Protein AF-A0A2G5T1Z6-F1 (afdb_monomer)

Sequence (87 aa):
MSLFTILLDHPKGYFPGQNVTGRVILNPKKEIDANVLKIRIQGGAHTKWEERISNKVHEYKSDLSYASEEKVAWFPKNGIVSSKKDF

pLDDT: mean 85.47, std 14.82, range [39.16, 97.69]

Radius of gyration: 21.11 Å; Cα contacts (8 Å, |Δi|>4): 108; chains: 1; bounding box: 58×34×56 Å

Secondary structure (DSSP, 8-state):
--EEEEEES-TT---TT----EEEEEE-SS----S-EEEEEEEEEEEEEEEEETTEEEEEEEEEEEEEEEEEEE--GGG--------

Solvent-accessible surface area (backbone atoms only — not comparable to full-atom values): 6021 Å² total; per-residue (Å²): 130,68,46,78,50,78,47,55,76,60,81,90,64,82,59,92,92,58,88,87,54,64,50,75,47,80,42,69,84,58,94,76,95,65,78,66,41,73,47,74,52,73,40,66,50,80,47,75,52,75,46,74,60,86,97,42,79,44,82,48,73,53,78,47,80,81,42,80,49,77,45,80,76,45,60,55,86,91,65,80,71,79,78,75,83,80,129

Structure (mmCIF, N/CA/C/O backbone):
data_AF-A0A2G5T1Z6-F1
#
_entry.id   AF-A0A2G5T1Z6-F1
#
loop_
_atom_site.group_PDB
_atom_site.id
_atom_site.type_symbol
_atom_site.label_atom_id
_atom_site.label_alt_id
_atom_site.label_comp_id
_atom_site.label_asym_id
_atom_site.label_entity_id
_atom_site.label_seq_id
_atom_site.pdbx_PDB_ins_code
_atom_site.Cartn_x
_atom_site.Cartn_y
_atom_site.Cartn_z
_atom_site.occupancy
_atom_site.B_iso_or_equiv
_atom_site.auth_seq_id
_atom_site.auth_comp_id
_atom_site.auth_asym_id
_atom_site.auth_atom_id
_atom_site.pdbx_PDB_model_num
ATOM 1 N N . MET A 1 1 ? 2.670 -2.905 24.751 1.00 65.94 1 MET A N 1
ATOM 2 C CA . MET A 1 1 ? 3.352 -2.357 23.549 1.00 65.94 1 MET A CA 1
ATOM 3 C C . MET A 1 1 ? 2.341 -1.512 22.777 1.00 65.94 1 MET A C 1
ATOM 5 O O . MET A 1 1 ? 1.170 -1.836 22.876 1.00 65.94 1 MET A O 1
ATOM 9 N N . SER A 1 2 ? 2.735 -0.422 22.107 1.00 80.94 2 SER A N 1
ATOM 10 C CA . SER A 1 2 ? 1.835 0.322 21.206 1.00 80.94 2 SER A CA 1
ATOM 11 C C . SER A 1 2 ? 1.954 -0.279 19.812 1.00 80.94 2 SER A C 1
ATOM 13 O O . SER A 1 2 ? 3.074 -0.555 19.385 1.00 80.94 2 SER A O 1
ATOM 15 N N . LEU A 1 3 ? 0.834 -0.491 19.125 1.00 85.19 3 LEU A N 1
ATOM 16 C CA . LEU A 1 3 ? 0.808 -1.108 17.800 1.00 85.19 3 LEU A CA 1
ATOM 17 C C . LEU A 1 3 ? 0.028 -0.232 16.822 1.00 85.19 3 LEU A C 1
ATOM 19 O O . LEU A 1 3 ? -1.115 0.127 17.091 1.00 85.19 3 LEU A O 1
ATOM 23 N N . PHE A 1 4 ? 0.644 0.067 15.684 1.00 89.50 4 PHE A N 1
ATOM 24 C CA . PHE A 1 4 ? -0.023 0.603 14.505 1.00 89.50 4 PHE A CA 1
ATOM 25 C C . PHE A 1 4 ? 0.396 -0.249 13.312 1.00 89.50 4 PHE A C 1
ATOM 27 O O . PHE A 1 4 ? 1.583 -0.325 12.996 1.00 89.50 4 PHE A O 1
ATOM 34 N N . THR A 1 5 ? -0.550 -0.952 12.697 1.00 92.69 5 THR A N 1
ATOM 35 C CA . THR A 1 5 ? -0.248 -1.839 11.571 1.00 92.69 5 THR A CA 1
ATOM 36 C C . THR A 1 5 ? -1.446 -2.013 10.645 1.00 92.69 5 THR A C 1
ATOM 38 O O . THR A 1 5 ? -2.597 -1.900 11.071 1.00 92.69 5 THR A O 1
ATOM 41 N N . ILE A 1 6 ? -1.160 -2.305 9.378 1.00 90.69 6 ILE A N 1
ATOM 42 C CA . ILE A 1 6 ? -2.138 -2.703 8.368 1.00 90.69 6 ILE A CA 1
ATOM 43 C C . ILE A 1 6 ? -1.913 -4.188 8.105 1.00 90.69 6 ILE A C 1
ATOM 45 O O . ILE A 1 6 ? -0.818 -4.592 7.718 1.00 90.69 6 ILE A O 1
ATOM 49 N N . LEU A 1 7 ? -2.944 -4.999 8.322 1.00 92.81 7 LEU A N 1
ATOM 50 C CA . LEU A 1 7 ? -2.927 -6.423 8.019 1.00 92.81 7 LEU A CA 1
ATOM 51 C C . LEU A 1 7 ? -3.777 -6.665 6.782 1.00 92.81 7 LEU A C 1
ATOM 53 O O . LEU A 1 7 ? -4.971 -6.375 6.787 1.00 92.81 7 LEU A O 1
ATOM 57 N N . LEU A 1 8 ? -3.148 -7.189 5.739 1.00 93.06 8 LEU A N 1
ATOM 58 C CA . LEU A 1 8 ? -3.810 -7.611 4.514 1.00 93.06 8 LEU A CA 1
ATOM 59 C C . LEU A 1 8 ? -4.208 -9.083 4.633 1.00 93.06 8 LEU A C 1
ATOM 61 O O . LEU A 1 8 ? -3.413 -9.887 5.121 1.00 93.06 8 LEU A O 1
ATOM 65 N N . ASP A 1 9 ? -5.401 -9.438 4.157 1.00 92.56 9 ASP A N 1
ATOM 66 C CA . ASP A 1 9 ? -5.903 -10.816 4.258 1.00 92.56 9 ASP A CA 1
ATOM 67 C C . ASP A 1 9 ? -5.111 -11.777 3.351 1.00 92.56 9 ASP A C 1
ATOM 69 O O . ASP A 1 9 ? -4.904 -12.939 3.698 1.00 92.56 9 ASP A O 1
ATOM 73 N N . HIS A 1 10 ? -4.584 -11.273 2.226 1.00 90.44 10 HIS A N 1
ATOM 74 C CA . HIS A 1 10 ? -3.712 -12.009 1.306 1.00 90.44 10 HIS A CA 1
ATOM 75 C C . HIS A 1 10 ? -2.342 -11.318 1.177 1.00 90.44 10 HIS A C 1
ATOM 77 O O . HIS A 1 10 ? -2.116 -10.515 0.272 1.00 90.44 10 HIS A O 1
ATOM 83 N N . PRO A 1 11 ? -1.375 -11.614 2.063 1.00 80.81 11 PRO A N 1
ATOM 84 C CA . PRO A 1 11 ? -0.112 -10.873 2.124 1.00 80.81 11 PRO A CA 1
ATOM 85 C C . PRO A 1 11 ? 0.868 -11.207 0.988 1.00 80.81 11 PRO A C 1
ATOM 87 O O . PRO A 1 11 ? 1.893 -10.547 0.853 1.00 80.81 11 PRO A O 1
ATOM 90 N N . LYS A 1 12 ? 0.587 -12.238 0.183 1.00 86.62 12 LYS A N 1
ATOM 91 C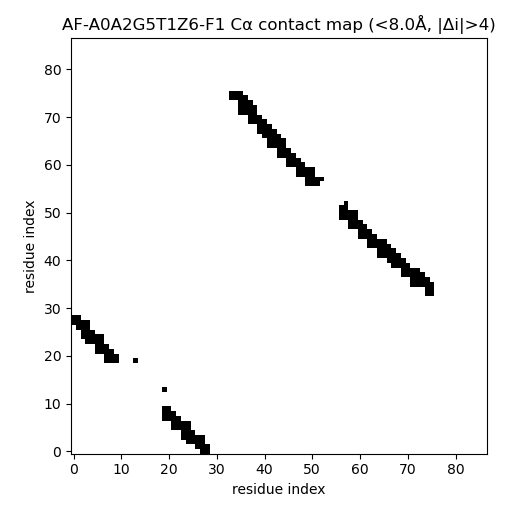 CA . LYS A 1 12 ? 1.496 -12.735 -0.866 1.00 86.62 12 LYS A CA 1
ATOM 92 C C . LYS A 1 12 ? 1.319 -12.046 -2.224 1.00 86.62 12 LYS A C 1
ATOM 94 O O . LYS A 1 12 ? 1.978 -12.434 -3.181 1.00 86.62 12 LYS A O 1
ATOM 99 N N . GLY A 1 13 ? 0.466 -11.027 -2.293 1.00 83.75 13 GLY A N 1
ATOM 100 C CA . GLY A 1 13 ? 0.206 -10.258 -3.505 1.00 83.75 13 GLY A CA 1
ATOM 101 C C . GLY A 1 13 ? -1.203 -10.465 -4.049 1.00 83.75 13 GLY A C 1
ATOM 102 O O . GLY A 1 13 ? -1.954 -11.319 -3.580 1.00 83.75 13 GLY A O 1
ATOM 103 N N . TYR A 1 14 ? -1.534 -9.640 -5.038 1.00 89.00 14 TYR A N 1
ATOM 104 C CA . TYR A 1 14 ? -2.847 -9.563 -5.667 1.00 89.00 14 TYR A CA 1
ATOM 105 C C . TYR A 1 14 ? -2.687 -9.524 -7.183 1.00 89.00 14 TYR A C 1
ATOM 107 O O . TYR A 1 14 ? -1.728 -8.948 -7.701 1.00 89.00 14 TYR A O 1
ATOM 115 N N . PHE A 1 15 ? -3.650 -10.103 -7.884 1.00 90.44 15 PHE A N 1
ATOM 116 C CA . PHE A 1 15 ? -3.783 -10.025 -9.332 1.00 90.44 15 PHE A CA 1
ATOM 117 C C . PHE A 1 15 ? -4.808 -8.955 -9.731 1.00 90.44 15 PHE A C 1
ATOM 119 O O . PHE A 1 15 ? -5.698 -8.626 -8.938 1.00 90.44 15 PHE A O 1
ATOM 126 N N . PRO A 1 16 ? -4.723 -8.417 -10.962 1.00 90.94 16 PRO A N 1
ATOM 127 C CA . PRO A 1 16 ? -5.713 -7.476 -11.473 1.00 90.94 16 PRO A CA 1
ATOM 128 C C . PRO A 1 16 ? -7.146 -8.005 -11.328 1.00 90.94 16 PRO A C 1
ATOM 130 O O . PRO A 1 16 ? -7.426 -9.161 -11.642 1.00 90.94 16 PRO A O 1
ATOM 133 N N . GLY A 1 17 ? -8.048 -7.151 -10.843 1.00 89.75 17 GLY A N 1
ATOM 134 C CA . GLY A 1 17 ? -9.457 -7.489 -10.617 1.00 89.75 17 GLY A CA 1
ATOM 135 C C . GLY A 1 17 ? -9.758 -8.200 -9.293 1.00 89.75 17 GLY A C 1
ATOM 136 O O . GLY A 1 17 ? -10.928 -8.409 -8.984 1.00 89.75 17 GLY A O 1
ATOM 137 N N . GLN A 1 18 ? -8.750 -8.552 -8.487 1.00 91.31 18 GLN A N 1
ATOM 138 C CA . GLN A 1 18 ? -8.988 -9.099 -7.151 1.00 91.31 18 GLN A CA 1
ATOM 139 C C . GLN A 1 18 ? -9.330 -8.005 -6.138 1.00 91.31 18 GLN A C 1
ATOM 141 O O . GLN A 1 18 ? -8.766 -6.911 -6.153 1.00 91.31 18 GLN A O 1
ATOM 146 N N . ASN A 1 19 ? -10.209 -8.344 -5.195 1.00 89.88 19 AS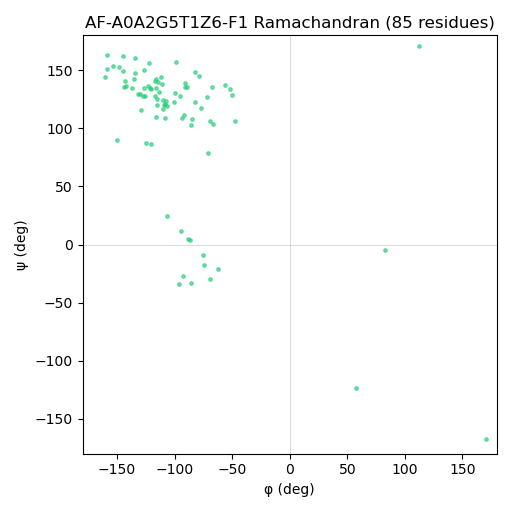N A N 1
ATOM 147 C CA . ASN A 1 19 ? -10.478 -7.491 -4.046 1.00 89.88 19 ASN A CA 1
ATOM 148 C C . ASN A 1 19 ? -9.281 -7.511 -3.089 1.00 89.88 19 ASN A C 1
ATOM 150 O O . ASN A 1 19 ? -8.854 -8.572 -2.630 1.00 89.88 19 ASN A O 1
ATOM 154 N N . VAL A 1 20 ? -8.780 -6.324 -2.752 1.00 89.50 20 VAL A N 1
ATOM 155 C CA . VAL A 1 20 ? -7.779 -6.130 -1.700 1.00 89.50 20 VAL A CA 1
ATOM 156 C C . VAL A 1 20 ? -8.516 -5.856 -0.394 1.00 89.50 20 VAL A C 1
ATOM 158 O O . VAL A 1 20 ? -9.149 -4.812 -0.244 1.00 89.50 20 VAL A O 1
ATOM 161 N N . THR A 1 21 ? -8.447 -6.794 0.548 1.00 91.88 21 THR A N 1
ATOM 162 C CA . THR A 1 21 ? -9.122 -6.693 1.849 1.00 91.88 21 THR A CA 1
ATOM 163 C C . THR A 1 21 ? -8.131 -6.806 3.000 1.00 91.88 21 THR A C 1
ATOM 165 O O . THR A 1 21 ? -7.015 -7.319 2.860 1.00 91.88 21 THR A O 1
ATOM 168 N N . GLY A 1 22 ? -8.521 -6.261 4.148 1.00 91.81 22 GLY A N 1
ATOM 169 C CA . GLY A 1 22 ? -7.693 -6.265 5.338 1.00 91.81 22 GLY A CA 1
ATOM 170 C C . GLY A 1 22 ? -8.261 -5.387 6.440 1.00 91.81 22 GLY A C 1
ATOM 171 O O . GLY A 1 22 ? -9.405 -4.931 6.393 1.00 91.81 22 GLY A O 1
ATOM 172 N N . ARG A 1 23 ? -7.430 -5.128 7.447 1.00 92.94 23 ARG A N 1
ATOM 173 C CA . ARG A 1 23 ? -7.789 -4.328 8.617 1.00 92.94 23 ARG A CA 1
ATOM 174 C C . ARG A 1 23 ? -6.620 -3.499 9.120 1.00 92.94 23 ARG A C 1
ATOM 176 O O . ARG A 1 23 ? -5.465 -3.914 9.047 1.00 92.94 23 ARG A O 1
ATOM 183 N N . VAL A 1 24 ? -6.938 -2.348 9.698 1.00 91.62 24 VAL A N 1
ATOM 184 C CA . VAL A 1 24 ? -5.974 -1.508 10.413 1.00 91.62 24 VAL A CA 1
ATOM 185 C C . VAL A 1 24 ? -6.127 -1.761 11.904 1.00 91.62 24 VAL A C 1
ATOM 187 O O . VAL A 1 24 ? -7.237 -1.735 12.430 1.00 91.62 24 VAL A O 1
ATOM 190 N N . ILE A 1 25 ? -5.012 -2.008 12.585 1.00 91.69 25 ILE A N 1
ATOM 191 C CA . ILE A 1 25 ? -4.966 -2.159 14.038 1.00 91.69 25 ILE A CA 1
ATOM 192 C C . ILE A 1 25 ? -4.236 -0.950 14.608 1.00 91.69 25 ILE A C 1
ATOM 194 O O . ILE A 1 25 ? -3.046 -0.764 14.356 1.00 91.69 25 ILE A O 1
ATO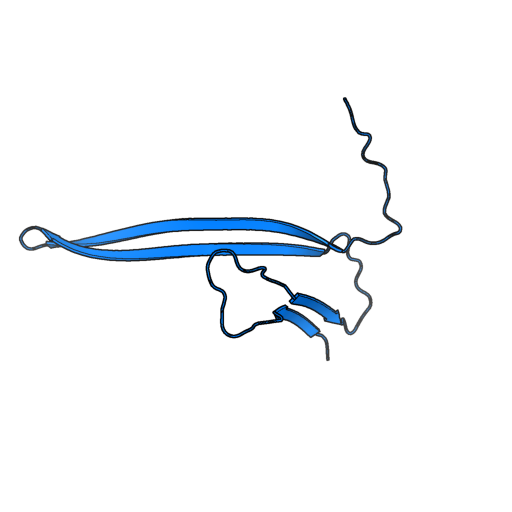M 198 N N . LEU A 1 26 ? -4.956 -0.164 15.405 1.00 89.19 26 LEU A N 1
ATOM 199 C CA . LEU A 1 26 ? -4.417 0.905 16.234 1.00 89.19 26 LEU A CA 1
ATOM 200 C C . LEU A 1 26 ? -4.662 0.532 17.701 1.00 89.19 26 LEU A C 1
ATOM 202 O O . LEU A 1 26 ? -5.799 0.524 18.160 1.00 89.19 26 LEU A O 1
ATOM 206 N N . ASN A 1 27 ? -3.596 0.198 18.424 1.00 89.62 27 ASN A N 1
ATOM 207 C CA . ASN A 1 27 ? -3.632 -0.138 19.846 1.00 89.62 27 ASN A CA 1
ATOM 208 C C . ASN A 1 27 ? -2.646 0.761 20.607 1.00 89.62 27 ASN A C 1
ATOM 210 O O . ASN A 1 27 ? -1.460 0.420 20.729 1.00 89.62 27 ASN A O 1
ATOM 214 N N . PRO A 1 28 ? -3.083 1.948 21.047 1.00 86.06 28 PRO A N 1
ATOM 215 C CA . PRO A 1 28 ? -2.206 2.888 21.715 1.00 86.06 28 PRO A CA 1
ATOM 216 C C . PRO A 1 28 ? -2.039 2.547 23.199 1.00 86.06 28 PRO A C 1
ATOM 218 O O . PRO A 1 28 ? -2.933 2.021 23.849 1.00 86.06 28 PRO A O 1
ATOM 221 N N . LYS A 1 29 ? -0.865 2.858 23.762 1.00 87.75 29 LYS A N 1
ATOM 222 C CA . LYS A 1 29 ? -0.594 2.660 25.202 1.00 87.75 29 LYS A CA 1
ATOM 223 C C . LYS A 1 29 ? -1.284 3.698 26.098 1.00 87.75 29 LYS A C 1
ATOM 225 O O . LYS A 1 29 ? -1.320 3.516 27.308 1.00 87.75 29 LYS A O 1
ATOM 230 N N . LYS A 1 30 ? -1.715 4.813 25.516 1.00 86.62 30 LYS A N 1
ATOM 231 C CA . LYS A 1 30 ? -2.370 5.946 26.172 1.00 86.62 30 LYS A CA 1
ATOM 232 C C . LYS A 1 30 ? -3.567 6.348 25.322 1.00 86.62 30 LYS A C 1
ATOM 234 O O . LYS A 1 30 ? -3.603 6.007 24.140 1.00 86.62 30 LYS A O 1
ATOM 239 N N . GLU A 1 31 ? -4.509 7.069 25.912 1.00 83.56 31 GLU A N 1
ATOM 240 C CA . GLU A 1 31 ? -5.610 7.661 25.156 1.00 83.56 31 GLU A CA 1
ATOM 241 C C . GLU A 1 31 ? -5.066 8.558 24.035 1.00 83.56 31 GLU A C 1
ATOM 243 O O . GLU A 1 31 ? -4.083 9.281 24.217 1.00 83.56 31 GLU A O 1
ATOM 248 N N . ILE A 1 32 ? -5.679 8.449 22.858 1.00 82.38 32 ILE A N 1
ATOM 249 C CA . ILE A 1 32 ? -5.387 9.282 21.694 1.00 82.38 32 ILE A CA 1
ATOM 250 C C . ILE A 1 32 ? -6.656 10.058 21.376 1.00 82.38 32 ILE A C 1
ATOM 252 O O . ILE A 1 32 ? -7.711 9.455 21.187 1.00 82.38 32 ILE A O 1
ATOM 256 N N . ASP A 1 33 ? -6.522 11.375 21.264 1.00 82.44 33 ASP A N 1
ATOM 257 C CA . ASP A 1 33 ? -7.548 12.231 20.683 1.00 82.44 33 ASP A CA 1
ATOM 258 C C . ASP A 1 33 ? -7.369 12.258 19.157 1.00 82.44 33 ASP A C 1
ATOM 260 O O . ASP A 1 33 ? -6.419 12.845 18.633 1.00 82.44 33 ASP A O 1
ATOM 264 N N . ALA A 1 34 ? -8.215 11.515 18.440 1.00 83.31 34 ALA A N 1
ATOM 265 C CA . ALA A 1 34 ? -8.129 11.344 16.993 1.00 83.31 34 ALA A CA 1
ATOM 266 C C . ALA A 1 34 ? -9.449 11.714 16.311 1.00 83.31 34 ALA A C 1
ATOM 268 O O . ALA A 1 34 ? -10.503 11.157 16.616 1.00 83.31 34 ALA A O 1
ATOM 269 N N . ASN A 1 35 ? -9.359 12.586 15.305 1.00 86.38 35 ASN A N 1
ATOM 270 C CA . ASN A 1 35 ? -10.518 13.065 14.546 1.00 86.38 35 ASN A CA 1
ATOM 271 C C . ASN A 1 35 ? -10.910 12.138 13.390 1.00 86.38 35 ASN A C 1
ATOM 273 O O . ASN A 1 35 ? -12.079 12.045 13.033 1.00 86.38 35 ASN A O 1
ATOM 277 N N . VAL A 1 36 ? -9.937 11.480 12.758 1.00 89.88 36 VAL A N 1
ATOM 278 C CA . VAL A 1 36 ? -10.180 10.596 11.615 1.00 89.88 36 VAL A CA 1
ATOM 279 C C . VAL A 1 36 ? -9.003 9.647 11.416 1.00 89.88 36 VAL A C 1
ATOM 281 O O . VAL A 1 36 ? -7.847 10.029 11.588 1.00 89.88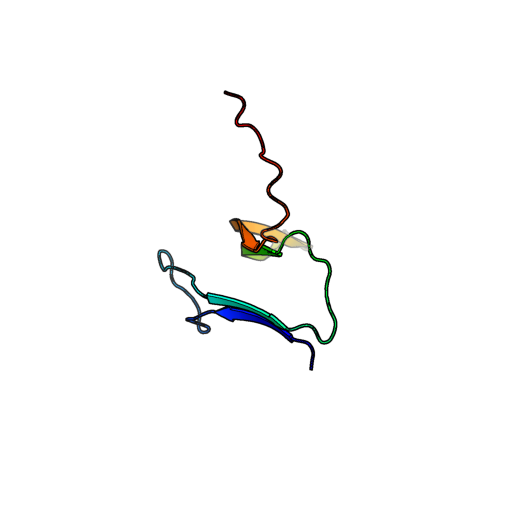 36 VAL A O 1
ATOM 284 N N . LEU A 1 37 ? -9.294 8.419 11.003 1.00 89.56 37 LEU A N 1
ATOM 285 C CA . LEU A 1 37 ? -8.327 7.485 10.446 1.00 89.56 37 LEU A CA 1
ATOM 286 C C . LEU A 1 37 ? -8.609 7.345 8.953 1.00 89.56 37 LEU A C 1
ATOM 288 O O . LEU A 1 37 ? -9.694 6.917 8.555 1.00 89.56 37 LEU A O 1
ATOM 292 N N . LYS A 1 38 ? -7.621 7.683 8.129 1.00 92.94 38 LYS A N 1
ATOM 293 C CA . LYS A 1 38 ? -7.670 7.515 6.676 1.00 92.94 38 LYS A CA 1
ATOM 294 C C . LYS A 1 38 ? -6.686 6.439 6.237 1.00 92.94 38 LYS A C 1
ATOM 296 O O . LYS A 1 38 ? -5.601 6.323 6.800 1.00 92.94 38 LYS A O 1
ATOM 301 N N . ILE A 1 39 ? -7.066 5.681 5.219 1.00 91.50 39 ILE A N 1
ATOM 302 C CA . ILE A 1 39 ? -6.208 4.726 4.522 1.00 91.50 39 ILE A CA 1
ATOM 303 C C . ILE A 1 39 ? -6.021 5.242 3.105 1.00 91.50 39 ILE A C 1
ATOM 305 O O . ILE A 1 39 ? -6.998 5.576 2.434 1.00 91.50 39 ILE A O 1
ATOM 309 N N . ARG A 1 40 ? -4.768 5.276 2.651 1.00 92.12 40 ARG A N 1
ATOM 310 C CA . ARG A 1 40 ? -4.420 5.562 1.264 1.00 92.12 40 ARG A CA 1
ATOM 311 C C . ARG A 1 40 ? -3.776 4.329 0.647 1.00 92.12 40 ARG A C 1
ATOM 313 O O . ARG A 1 40 ? -2.794 3.823 1.183 1.00 92.12 40 ARG A O 1
ATOM 320 N N . ILE A 1 41 ? -4.327 3.862 -0.467 1.00 88.38 41 ILE A N 1
ATOM 321 C CA . ILE A 1 41 ? -3.776 2.766 -1.265 1.00 88.38 41 ILE A CA 1
ATOM 322 C C . ILE A 1 41 ? -3.214 3.375 -2.543 1.00 88.38 41 ILE A C 1
ATOM 324 O O . ILE A 1 41 ? -3.922 4.074 -3.270 1.00 88.38 41 ILE A O 1
ATOM 328 N N . GLN A 1 42 ? -1.932 3.127 -2.799 1.00 92.00 42 GLN A N 1
ATOM 329 C CA . GLN A 1 42 ? -1.247 3.594 -3.997 1.00 92.00 42 GLN A CA 1
ATOM 330 C C . GLN A 1 42 ? -0.590 2.414 -4.701 1.00 92.00 42 GLN A C 1
ATOM 332 O O . GLN A 1 42 ? 0.058 1.586 -4.066 1.00 92.00 42 GLN A O 1
ATOM 337 N N . GLY A 1 43 ? -0.752 2.362 -6.016 1.00 91.25 43 GLY A N 1
ATOM 338 C CA . GLY A 1 43 ? -0.069 1.421 -6.890 1.00 91.25 43 GLY A CA 1
ATOM 339 C C . GLY A 1 43 ? 0.508 2.179 -8.072 1.00 91.25 43 GLY A C 1
ATOM 340 O O . GLY A 1 43 ? -0.198 2.957 -8.715 1.00 91.25 43 GLY 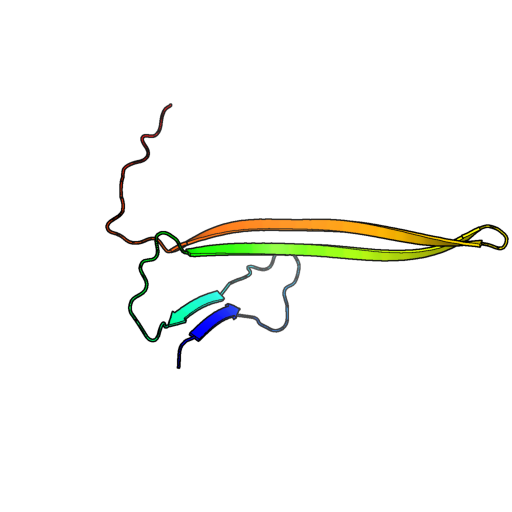A O 1
ATOM 341 N N . GLY A 1 44 ? 1.786 1.969 -8.357 1.00 92.94 44 GLY A N 1
ATOM 342 C CA . GLY A 1 44 ? 2.469 2.615 -9.468 1.00 92.94 44 GLY A CA 1
ATOM 343 C C . GLY A 1 44 ? 3.716 1.856 -9.891 1.00 92.94 44 GLY A C 1
ATOM 344 O O . GLY A 1 44 ? 4.209 0.995 -9.163 1.00 92.94 44 G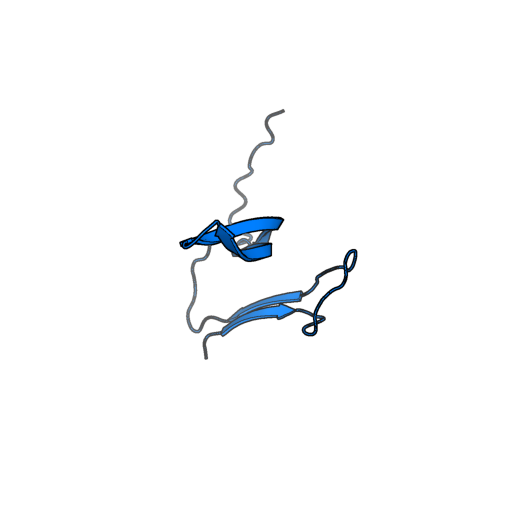LY A O 1
ATOM 345 N N . ALA A 1 45 ? 4.199 2.170 -11.086 1.00 96.00 45 ALA A N 1
ATOM 346 C CA . ALA A 1 45 ? 5.471 1.705 -11.603 1.00 96.00 45 ALA A CA 1
ATOM 347 C C . ALA A 1 45 ? 6.446 2.875 -11.695 1.00 96.00 45 ALA A C 1
ATOM 349 O O . ALA A 1 45 ? 6.094 3.961 -12.149 1.00 96.00 45 ALA A O 1
ATOM 350 N N . HIS A 1 46 ? 7.683 2.604 -11.302 1.00 96.19 46 HIS A N 1
ATOM 351 C CA . HIS A 1 46 ? 8.817 3.495 -11.478 1.00 96.19 46 HIS A CA 1
ATOM 352 C C . HIS A 1 46 ? 9.786 2.797 -12.424 1.00 96.19 46 HIS A C 1
ATOM 354 O O . HIS A 1 46 ? 10.258 1.698 -12.131 1.00 96.19 46 HIS A O 1
ATOM 360 N N . THR A 1 47 ? 10.068 3.413 -13.565 1.00 96.75 47 THR A N 1
ATOM 361 C CA . THR A 1 47 ? 10.975 2.869 -14.578 1.00 96.75 47 THR A CA 1
ATOM 362 C C . THR A 1 47 ? 12.179 3.781 -14.736 1.00 96.75 47 THR A C 1
ATOM 364 O O . THR A 1 47 ? 12.071 5.004 -14.641 1.00 96.75 47 THR A O 1
ATOM 367 N N . LYS A 1 48 ? 13.348 3.175 -14.936 1.00 97.31 48 LYS A N 1
ATOM 368 C CA . LYS A 1 48 ? 14.606 3.870 -15.205 1.00 97.31 48 LYS A CA 1
ATOM 369 C C . LYS A 1 48 ? 15.325 3.117 -16.312 1.00 97.31 48 LYS A C 1
ATOM 371 O O . LYS A 1 48 ? 15.382 1.890 -16.254 1.00 97.31 48 LYS A O 1
ATOM 376 N N . TRP A 1 49 ? 15.848 3.833 -17.294 1.00 97.12 49 TRP A N 1
ATOM 377 C CA . TRP A 1 49 ? 16.654 3.247 -18.358 1.00 97.12 49 TRP A CA 1
ATOM 378 C C . TRP A 1 49 ? 17.754 4.209 -18.781 1.00 97.12 49 TRP A C 1
ATOM 380 O O . TRP A 1 49 ? 17.711 5.402 -18.485 1.00 97.12 49 TRP A O 1
ATOM 390 N N . GLU A 1 50 ? 18.755 3.663 -19.452 1.00 97.69 50 GLU A N 1
ATOM 391 C CA . GLU A 1 50 ? 19.890 4.414 -19.961 1.00 97.69 50 GLU A CA 1
ATOM 392 C C . GLU A 1 50 ? 19.986 4.202 -21.463 1.00 97.69 50 GLU A C 1
ATOM 394 O O . GLU A 1 50 ? 19.857 3.077 -21.949 1.00 97.69 50 GLU A O 1
ATOM 399 N N . GLU A 1 51 ? 20.237 5.276 -22.203 1.00 97.31 51 GLU A N 1
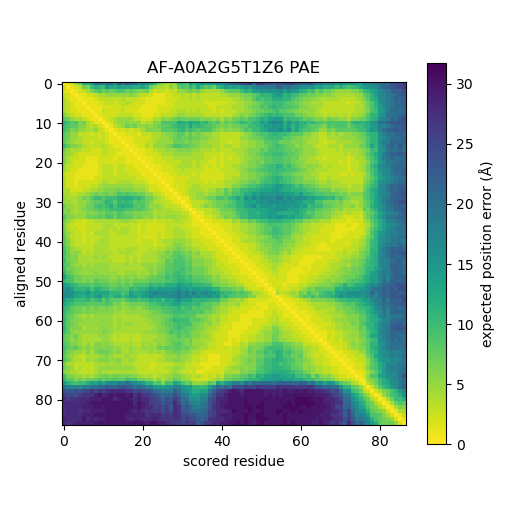ATOM 400 C CA . GLU A 1 51 ? 20.500 5.205 -23.635 1.00 97.31 51 GLU A CA 1
ATOM 401 C C . GLU A 1 51 ? 21.869 5.797 -23.923 1.00 97.31 51 GLU A C 1
ATOM 403 O O . GLU A 1 51 ? 22.241 6.864 -23.427 1.00 97.31 51 GLU A O 1
ATOM 408 N N . ARG A 1 52 ? 22.644 5.101 -24.752 1.00 95.69 52 ARG A N 1
ATOM 409 C CA . ARG A 1 52 ? 23.932 5.604 -25.210 1.00 95.69 52 ARG A CA 1
ATOM 410 C C . ARG A 1 52 ? 23.735 6.325 -26.533 1.00 95.69 52 ARG A C 1
ATOM 412 O O . ARG A 1 52 ? 23.518 5.693 -27.562 1.00 95.69 52 ARG A O 1
ATOM 419 N N . ILE A 1 53 ? 23.853 7.647 -26.504 1.00 92.94 53 ILE A N 1
ATOM 420 C CA . ILE A 1 53 ? 23.775 8.489 -27.696 1.00 92.94 53 ILE A CA 1
ATOM 421 C C . ILE A 1 53 ? 25.187 9.001 -27.956 1.00 92.94 53 ILE A C 1
ATOM 423 O O . ILE A 1 53 ? 25.720 9.820 -27.203 1.00 92.94 53 ILE A O 1
ATOM 427 N N . SER A 1 54 ? 25.821 8.501 -29.020 1.00 93.12 54 SER A N 1
ATOM 428 C CA . SER A 1 54 ? 27.243 8.726 -29.327 1.00 93.12 54 SER A CA 1
ATOM 429 C C . SER A 1 54 ? 28.179 8.266 -28.186 1.00 93.12 54 SER A C 1
ATOM 431 O O . SER A 1 54 ? 28.136 7.110 -27.764 1.00 93.12 54 SER A O 1
ATOM 433 N N . ASN A 1 55 ? 29.020 9.161 -27.660 1.00 94.00 55 ASN A N 1
ATOM 434 C CA . ASN A 1 55 ? 29.953 8.890 -26.561 1.00 94.00 55 ASN A CA 1
ATOM 435 C C . ASN A 1 55 ? 29.392 9.269 -25.181 1.00 94.00 55 ASN A C 1
ATOM 437 O O . ASN A 1 55 ? 30.144 9.307 -24.210 1.00 94.00 55 ASN A O 1
ATOM 441 N N . LYS A 1 56 ? 28.090 9.565 -25.084 1.00 94.69 56 LYS A N 1
ATOM 442 C CA . LYS A 1 56 ? 27.427 9.964 -23.839 1.00 94.69 56 LYS A CA 1
ATOM 443 C C . LYS A 1 56 ? 26.360 8.946 -23.449 1.00 94.69 56 LYS A C 1
ATOM 445 O O . LYS A 1 56 ? 25.649 8.426 -24.307 1.00 94.69 56 LYS A O 1
ATOM 450 N N . VAL A 1 57 ? 26.264 8.676 -22.151 1.00 95.75 57 VAL A N 1
ATOM 451 C CA . VAL A 1 57 ? 25.165 7.915 -21.550 1.00 95.75 57 VAL A CA 1
ATOM 452 C C . VAL A 1 57 ? 24.140 8.919 -21.039 1.00 95.75 57 VAL A C 1
ATOM 454 O O . VAL A 1 57 ? 24.495 9.867 -20.338 1.00 95.75 57 VAL A O 1
ATOM 457 N N . HIS A 1 58 ? 22.890 8.730 -21.435 1.00 96.62 58 HIS A N 1
ATOM 458 C CA . HIS A 1 58 ? 21.751 9.523 -21.008 1.00 96.62 58 HIS A CA 1
ATOM 459 C C . HIS A 1 58 ? 20.864 8.662 -20.113 1.00 96.62 58 HIS A C 1
ATOM 461 O O . HIS A 1 58 ? 20.439 7.586 -20.521 1.00 96.62 58 HIS A O 1
ATOM 467 N N . GLU A 1 59 ? 20.587 9.134 -18.900 1.00 97.44 59 GLU A N 1
ATOM 468 C CA . GLU A 1 59 ? 19.648 8.490 -17.982 1.00 97.44 59 GLU A CA 1
ATOM 469 C C . GLU A 1 59 ? 18.238 9.050 -18.177 1.00 97.44 59 GLU A C 1
ATOM 471 O O . GLU A 1 59 ? 18.032 10.266 -18.194 1.00 97.44 59 GLU A O 1
ATOM 476 N N . TYR A 1 60 ? 17.257 8.157 -18.216 1.00 97.12 60 TYR A N 1
ATOM 477 C CA . TYR A 1 60 ? 15.839 8.472 -18.315 1.00 97.12 60 TYR A CA 1
ATOM 478 C C . TYR A 1 60 ? 15.067 7.784 -17.197 1.00 97.12 60 TYR A C 1
ATOM 480 O O . TYR A 1 60 ? 15.455 6.728 -16.687 1.00 97.12 60 TYR A O 1
ATOM 488 N N . LYS A 1 61 ? 13.966 8.411 -16.781 1.00 96.69 61 LYS A N 1
ATOM 489 C CA . LYS A 1 61 ? 13.088 7.924 -15.714 1.00 96.69 61 LYS A CA 1
ATOM 490 C C . LYS A 1 61 ? 11.644 8.239 -16.088 1.00 96.69 61 LYS A C 1
ATOM 492 O O . LYS A 1 61 ? 11.378 9.305 -16.638 1.00 96.69 61 LYS A O 1
ATOM 497 N N . SER A 1 62 ? 10.726 7.324 -15.799 1.00 96.75 62 SER A N 1
ATOM 498 C CA . SER A 1 62 ? 9.292 7.531 -16.002 1.00 96.75 62 SER A CA 1
ATOM 499 C C . SER A 1 62 ? 8.492 6.852 -14.898 1.00 96.75 62 SER A C 1
ATOM 501 O O . SER A 1 62 ? 8.763 5.703 -14.537 1.00 96.75 62 SER A O 1
ATOM 503 N N . ASP A 1 63 ? 7.506 7.577 -14.381 1.00 96.12 63 ASP A N 1
ATOM 504 C CA . ASP A 1 63 ? 6.634 7.157 -13.293 1.00 96.12 63 ASP A CA 1
ATOM 505 C C . ASP A 1 63 ? 5.193 7.047 -13.802 1.00 96.12 63 ASP A C 1
ATOM 507 O O . ASP A 1 63 ? 4.692 7.946 -14.480 1.00 96.12 63 ASP A O 1
ATOM 511 N N . LEU A 1 64 ? 4.510 5.959 -13.451 1.00 95.88 64 LEU A N 1
ATOM 512 C CA . LEU A 1 64 ? 3.117 5.713 -13.816 1.00 95.88 64 LEU A CA 1
ATOM 513 C C . LEU A 1 64 ? 2.310 5.324 -12.578 1.00 95.88 64 LEU A C 1
ATOM 515 O O . LEU A 1 64 ? 2.694 4.416 -11.846 1.00 95.88 64 LEU A O 1
ATOM 519 N N . SER A 1 65 ? 1.174 5.985 -12.345 1.00 93.12 65 SER A N 1
ATOM 520 C CA . SER A 1 65 ? 0.247 5.641 -11.261 1.00 93.12 65 SER A CA 1
ATOM 521 C C . SER A 1 65 ? -0.934 4.841 -11.810 1.00 93.12 65 SER A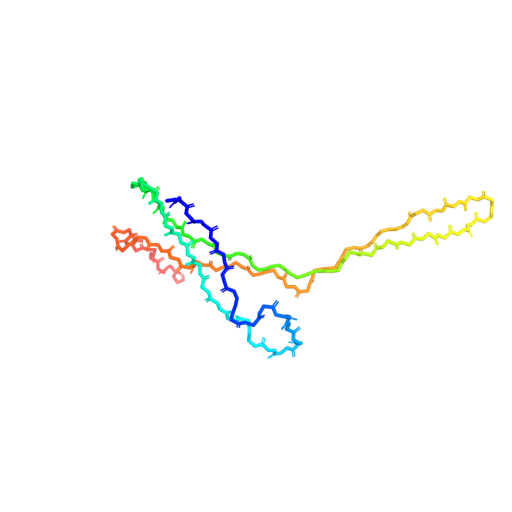 C 1
A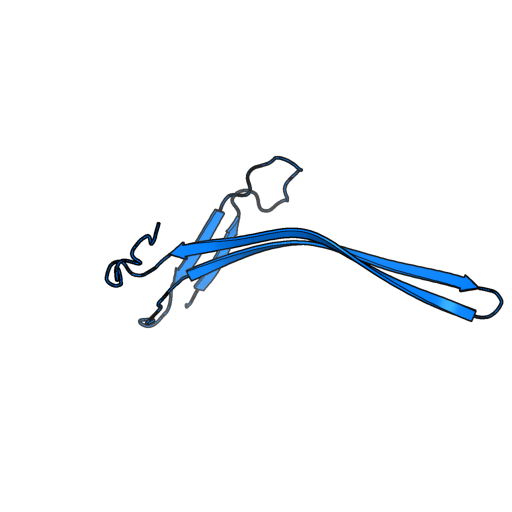TOM 523 O O . SER A 1 65 ? -1.636 5.307 -12.702 1.00 93.12 65 SER A O 1
ATOM 525 N N . TYR A 1 66 ? -1.150 3.640 -11.271 1.00 90.69 66 TYR A N 1
ATOM 526 C CA . TYR A 1 66 ? -2.267 2.756 -11.628 1.00 90.69 66 TYR A CA 1
ATOM 527 C C . TYR A 1 66 ? -3.450 2.889 -10.670 1.00 90.69 66 TYR A C 1
ATOM 529 O O . TYR A 1 66 ? -4.598 2.751 -11.076 1.00 90.69 66 TYR A O 1
ATOM 537 N N . ALA A 1 67 ? -3.167 3.133 -9.391 1.00 88.69 67 ALA A N 1
ATOM 538 C CA . ALA A 1 67 ? -4.170 3.287 -8.351 1.00 88.69 67 ALA A CA 1
ATOM 539 C C . ALA A 1 67 ? -3.731 4.371 -7.367 1.00 88.69 67 ALA A C 1
ATOM 541 O O . ALA A 1 67 ? -2.577 4.409 -6.935 1.00 88.69 67 ALA A O 1
ATOM 542 N N . SER A 1 68 ? -4.664 5.239 -6.990 1.00 90.62 68 SER A N 1
ATOM 543 C CA . SER A 1 68 ? -4.483 6.206 -5.912 1.00 90.62 68 SER A CA 1
ATOM 544 C C . SER A 1 68 ? -5.839 6.466 -5.280 1.00 90.62 68 SER A C 1
ATOM 546 O O . SER A 1 68 ? -6.564 7.371 -5.688 1.00 90.62 68 SER A O 1
ATOM 548 N N . GLU A 1 69 ? -6.170 5.672 -4.271 1.00 88.94 69 GLU A N 1
ATOM 549 C CA . GLU A 1 69 ? -7.422 5.802 -3.537 1.00 88.94 69 GLU A CA 1
ATOM 550 C C . GLU A 1 69 ? -7.167 6.209 -2.091 1.00 88.94 69 GLU A C 1
ATOM 552 O O . GLU A 1 69 ? -6.246 5.714 -1.442 1.00 88.94 69 GLU A O 1
ATOM 557 N N . GLU A 1 70 ? -8.009 7.099 -1.575 1.00 93.06 70 GLU A N 1
ATOM 558 C CA . GLU A 1 70 ? -8.070 7.446 -0.160 1.00 93.06 70 GLU A CA 1
ATOM 559 C C . GLU A 1 70 ? -9.473 7.139 0.366 1.00 93.06 70 GLU A C 1
ATOM 561 O O . GLU A 1 70 ? -10.478 7.486 -0.262 1.00 93.06 70 GLU A O 1
ATOM 566 N N . LYS A 1 71 ? -9.547 6.488 1.528 1.00 90.25 71 LYS A N 1
ATOM 567 C CA . LYS A 1 71 ? -10.801 6.169 2.213 1.00 90.25 71 LYS A CA 1
ATOM 568 C C . LYS A 1 71 ? -10.695 6.472 3.698 1.00 90.25 71 LYS A C 1
ATOM 570 O O . LYS A 1 71 ? -9.672 6.222 4.332 1.00 90.25 71 LYS A O 1
ATOM 575 N N . VAL A 1 72 ? -11.782 6.980 4.269 1.00 90.81 72 VAL A N 1
ATOM 576 C CA . VAL A 1 72 ? -11.928 7.112 5.721 1.00 90.81 72 VAL A CA 1
ATOM 577 C C . VAL A 1 72 ? -12.258 5.735 6.293 1.00 90.81 72 VAL A C 1
ATOM 579 O O . VAL A 1 72 ? -13.287 5.158 5.958 1.00 90.81 72 VAL A O 1
ATOM 582 N N . ALA A 1 73 ? -11.376 5.211 7.138 1.00 88.69 73 ALA A N 1
ATOM 583 C CA . ALA A 1 73 ? -11.526 3.907 7.777 1.00 88.69 73 ALA A CA 1
ATOM 584 C C . ALA A 1 73 ? -12.207 3.994 9.145 1.00 88.69 73 ALA A C 1
ATOM 586 O O . ALA A 1 73 ? -12.839 3.037 9.583 1.00 88.69 73 ALA A O 1
ATOM 587 N N . TRP A 1 74 ? -12.075 5.132 9.828 1.00 89.31 74 TRP A N 1
ATOM 588 C CA . TRP A 1 74 ? -12.729 5.380 11.107 1.00 89.31 74 TRP A CA 1
ATOM 589 C C . TRP A 1 74 ? -12.827 6.882 11.385 1.00 89.31 74 TRP A C 1
ATOM 591 O O . TRP A 1 74 ? -11.983 7.664 10.953 1.00 89.31 74 TRP A O 1
ATOM 601 N N . PHE A 1 75 ? -13.853 7.276 12.126 1.00 88.75 75 PHE A N 1
ATOM 602 C CA . PHE A 1 75 ? -14.017 8.599 12.721 1.00 88.75 75 PHE A CA 1
ATOM 603 C C . PHE A 1 75 ? -14.784 8.435 14.046 1.00 88.75 75 PHE A C 1
ATOM 605 O O . PHE A 1 75 ? -15.533 7.460 14.202 1.00 88.75 75 PHE A O 1
ATOM 612 N N . PRO A 1 76 ? -14.608 9.337 15.024 1.00 81.94 76 PRO A N 1
ATOM 613 C CA . PRO A 1 76 ? -15.288 9.246 16.305 1.00 81.94 76 PRO A CA 1
ATOM 614 C C . PRO A 1 76 ? -16.796 9.481 16.133 1.00 81.94 76 PRO A C 1
ATOM 616 O O . PRO A 1 76 ? -17.229 10.418 15.464 1.00 81.94 76 PRO A O 1
ATOM 619 N N . LYS A 1 77 ? -17.621 8.646 16.778 1.00 72.31 77 LYS A N 1
ATOM 620 C CA . LYS A 1 77 ? -19.095 8.719 16.683 1.00 72.31 77 LYS A CA 1
ATOM 621 C C . LYS A 1 77 ? -19.689 10.034 17.214 1.00 72.31 77 LYS A C 1
ATOM 623 O O . LYS A 1 77 ? -20.789 10.395 16.815 1.00 72.31 77 LYS A O 1
ATOM 628 N N . ASN A 1 78 ? -18.962 10.762 18.063 1.00 61.34 78 ASN A N 1
ATOM 629 C CA . ASN A 1 78 ? -19.439 11.994 18.702 1.00 61.34 78 ASN A CA 1
ATOM 630 C C . ASN A 1 78 ? -19.204 13.265 17.856 1.00 61.34 78 ASN A C 1
ATOM 632 O O . ASN A 1 78 ? -19.497 14.360 18.319 1.00 61.34 78 ASN A O 1
ATOM 636 N N . GLY A 1 79 ? -18.687 13.132 16.627 1.00 52.19 79 GLY A N 1
ATOM 637 C CA . GLY A 1 79 ? -18.378 14.242 15.717 1.00 52.19 79 GLY A CA 1
ATOM 638 C C . GLY A 1 79 ? -19.342 14.409 14.537 1.00 52.19 79 GLY A C 1
ATOM 639 O O . GLY A 1 79 ? -18.932 14.950 13.513 1.00 52.19 79 GLY A O 1
ATOM 640 N N . ILE A 1 80 ? -20.597 13.941 14.625 1.00 50.91 80 ILE A N 1
ATOM 641 C CA . ILE A 1 80 ? -21.613 14.224 13.593 1.00 50.91 80 ILE A CA 1
ATOM 642 C C . ILE A 1 80 ? -22.010 15.706 13.688 1.00 50.91 80 ILE A C 1
ATOM 644 O O . ILE A 1 80 ? -23.055 16.057 14.228 1.00 50.91 80 ILE A O 1
ATOM 648 N N . VAL A 1 81 ? -21.179 16.593 13.143 1.00 49.25 81 VAL A N 1
ATOM 649 C CA . VAL A 1 81 ? -21.674 17.849 12.583 1.00 49.25 81 VAL A CA 1
ATOM 650 C C . VAL A 1 81 ? -22.101 17.506 11.167 1.00 49.25 81 VAL A C 1
ATOM 652 O O . VAL A 1 81 ? -21.280 17.192 10.309 1.00 49.25 81 VAL A O 1
ATOM 655 N N . SER A 1 82 ? -23.412 17.492 10.959 1.00 44.28 82 SER A N 1
ATOM 656 C CA . SER A 1 82 ? -24.054 17.338 9.662 1.00 44.28 82 SER A CA 1
ATOM 657 C C . SER A 1 82 ? -23.407 18.272 8.635 1.00 44.28 82 SER A C 1
ATOM 659 O O . SER A 1 82 ? -23.661 19.479 8.652 1.00 44.28 82 SER A O 1
ATOM 661 N N . SER A 1 83 ? -22.612 17.736 7.711 1.00 41.94 83 SER A N 1
ATOM 662 C CA . SER A 1 83 ? -22.421 18.414 6.437 1.00 41.94 83 SER A CA 1
ATOM 663 C C . SER A 1 83 ? -23.767 18.358 5.723 1.00 41.94 83 SER A C 1
ATOM 665 O O . SER A 1 83 ? -24.220 17.309 5.260 1.00 41.94 83 SER A O 1
ATOM 667 N N . LYS A 1 84 ? -24.467 19.496 5.734 1.00 39.16 84 LYS A N 1
ATOM 668 C CA . LYS A 1 84 ? -25.625 19.721 4.878 1.00 39.16 84 LYS A CA 1
ATOM 669 C C . LYS A 1 84 ? -25.223 19.350 3.450 1.00 39.16 84 LYS A C 1
ATOM 671 O O . LYS A 1 84 ? -24.180 19.775 2.962 1.00 39.16 84 LYS A O 1
ATOM 676 N N . LYS A 1 85 ? -26.042 18.512 2.815 1.00 44.12 85 LYS A N 1
ATOM 677 C CA . LYS A 1 85 ? -26.063 18.391 1.362 1.00 44.12 85 LYS A CA 1
ATOM 678 C C . LYS A 1 85 ? -26.652 19.695 0.843 1.00 44.12 85 LYS A C 1
ATOM 680 O O . LYS A 1 85 ? -27.854 19.900 0.998 1.00 44.12 85 LYS A O 1
ATOM 685 N N . ASP A 1 86 ? -25.815 20.549 0.278 1.00 43.00 86 ASP A N 1
ATOM 686 C CA . ASP A 1 86 ? -26.300 21.596 -0.608 1.00 43.00 86 ASP A CA 1
ATOM 687 C C . ASP A 1 86 ? -26.494 20.955 -1.990 1.00 43.00 86 ASP A C 1
ATOM 689 O O . ASP A 1 86 ? -25.603 20.268 -2.501 1.00 43.00 86 ASP A O 1
ATOM 693 N N . PHE A 1 87 ? -27.733 21.063 -2.473 1.00 47.31 87 PHE A N 1
ATOM 694 C CA . PHE A 1 87 ? -28.196 20.647 -3.796 1.00 47.31 87 PHE A CA 1
ATOM 695 C C . PHE A 1 87 ? -27.652 21.573 -4.884 1.00 47.31 87 PHE A C 1
ATOM 697 O O . PHE A 1 87 ? -27.514 22.785 -4.601 1.00 47.31 87 PHE A O 1
#

Mean predicted aligned error: 8.86 Å

Foldseek 3Di:
DWDWDWDWPDPPDDDPPDDTDTDTDGRGPDDDDDAFDKDWDWDKDKDKDWDDDDPDIDIDIDIGTPDTDMDTPDGDPVPPPDPDPDD

InterPro domains:
  IPR011021 Arrestin-like, N-terminal [PF00339] (4-73)
  IPR014752 Arrestin-like, C-terminal domain superfamily [G3DSA:2.60.40.640] (2-87)
  IPR014756 Immunoglobulin E-set [SSF81296] (4-71)

Organism: NCBI:txid1611254

Nearest PDB structures (foldseek):
  6u2w-assembly1_A  TM=3.046E-01  e=3.545E+00  Homo sapiens
  6hg4-assembly1_A-2  TM=2.745E-01  e=4.891E+00  Homo sapiens
  5hi3-assembly1_B  TM=2.219E-01  e=2.409E+00  Homo sapiens
  8dyg-assembly1_A  TM=2.529E-01  e=6.748E+00  Homo sapiens